Protein AF-A0A8X6G0N8-F1 (afdb_monomer_lite)

pLDDT: mean 76.67, std 15.87, range [37.81, 90.44]

Radius of gyration: 12.92 Å; chains: 1; bounding box: 23×34×23 Å

Secondary structure (DSSP, 8-state):
------HHHHHHHHHHHHHTTT-HHHHHHHHHHH-TTSPPPPHHHHHHHHHHHHHT--SS-GGGTTTS---S---

InterPro domains:
  IPR032135 Helix-turn-helix domain (DUF4817) [PF16087] (6-56)

Foldseek 3Di:
DPPDDDLVVLVQLQVLCVVVVNQLVVSQVVCCVVCVVDDGDDSVLSVVQVVCCVPVVDNDDVVCVVVVPDDDDDD

Organism: Trichonephila clavata (NCBI:txid2740835)

Structure (mmCIF, N/CA/C/O backbone):
data_AF-A0A8X6G0N8-F1
#
_entry.id   AF-A0A8X6G0N8-F1
#
loop_
_atom_site.group_PDB
_atom_site.id
_atom_site.type_symbol
_atom_site.label_atom_id
_atom_site.label_alt_id
_atom_site.label_comp_id
_atom_site.label_asym_id
_atom_site.label_entity_id
_atom_site.label_seq_id
_atom_site.pdbx_PDB_ins_code
_atom_site.Cartn_x
_atom_site.Cartn_y
_atom_site.Cartn_z
_atom_site.occupancy
_atom_site.B_iso_or_equiv
_atom_site.auth_seq_id
_atom_site.auth_comp_id
_atom_site.auth_asym_id
_atom_site.auth_atom_id
_atom_site.pdbx_PDB_model_num
ATOM 1 N N . MET A 1 1 ? 8.207 -2.807 11.631 1.00 38.41 1 MET A N 1
ATOM 2 C CA . MET A 1 1 ? 7.053 -3.727 11.719 1.00 38.41 1 MET A CA 1
ATOM 3 C C . MET A 1 1 ? 6.225 -3.575 10.448 1.00 38.41 1 MET A C 1
ATOM 5 O O . MET A 1 1 ? 5.641 -2.515 10.249 1.00 38.41 1 MET A O 1
ATOM 9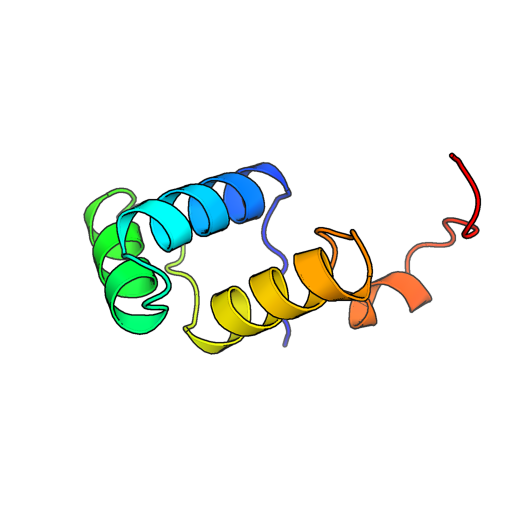 N N . VAL A 1 2 ? 6.250 -4.552 9.536 1.00 52.09 2 VAL A N 1
ATOM 10 C CA . VAL A 1 2 ? 5.372 -4.527 8.354 1.00 52.09 2 VAL A CA 1
ATOM 11 C C . VAL A 1 2 ? 3.953 -4.736 8.866 1.00 52.09 2 VAL A C 1
ATOM 13 O O . VAL A 1 2 ? 3.660 -5.778 9.440 1.00 52.09 2 VAL A O 1
ATOM 16 N N . ALA A 1 3 ? 3.095 -3.725 8.738 1.00 57.41 3 ALA A N 1
ATOM 17 C CA . ALA A 1 3 ? 1.685 -3.883 9.063 1.00 57.41 3 ALA A CA 1
ATOM 18 C C . ALA A 1 3 ? 1.104 -4.959 8.134 1.00 57.41 3 ALA A C 1
ATOM 20 O O . ALA A 1 3 ? 1.131 -4.802 6.910 1.00 57.41 3 ALA A O 1
ATOM 21 N N . ILE A 1 4 ? 0.661 -6.069 8.723 1.00 68.94 4 ILE A N 1
ATOM 22 C CA . ILE A 1 4 ? 0.021 -7.159 7.994 1.00 68.94 4 ILE A CA 1
ATOM 23 C C . ILE A 1 4 ? -1.422 -6.726 7.768 1.00 68.94 4 ILE A C 1
ATOM 25 O O . ILE A 1 4 ? -2.205 -6.633 8.711 1.00 68.94 4 ILE A O 1
ATOM 29 N N . TYR A 1 5 ? -1.745 -6.408 6.521 1.00 76.69 5 TYR A N 1
ATOM 30 C CA . TYR A 1 5 ? -3.116 -6.161 6.103 1.00 76.69 5 TYR A CA 1
ATOM 31 C C . TYR A 1 5 ? -3.727 -7.468 5.585 1.00 76.69 5 TYR A C 1
ATOM 33 O O . TYR A 1 5 ? -3.015 -8.372 5.149 1.00 76.69 5 TYR A O 1
ATOM 41 N N . SER A 1 6 ? -5.052 -7.592 5.643 1.00 81.75 6 SER A N 1
ATOM 42 C CA . SER A 1 6 ? -5.737 -8.719 5.003 1.00 81.75 6 SER A CA 1
ATOM 43 C C . SER A 1 6 ? -5.629 -8.605 3.477 1.00 81.75 6 SER A C 1
ATOM 45 O O . SER A 1 6 ? -5.544 -7.499 2.946 1.00 81.75 6 SER A O 1
ATOM 47 N N . VAL A 1 7 ? -5.723 -9.726 2.754 1.00 80.19 7 VAL A N 1
ATOM 48 C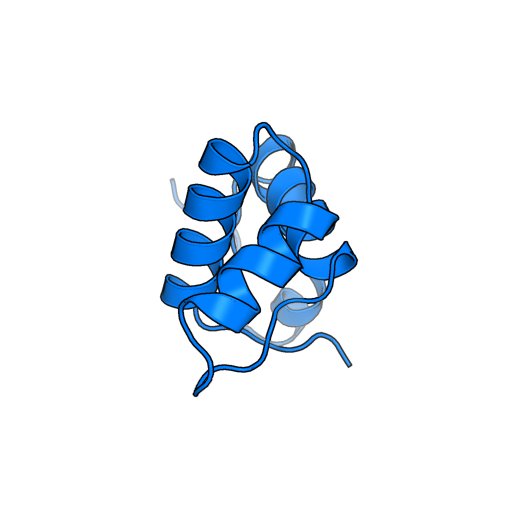 CA . VAL A 1 7 ? -5.784 -9.743 1.277 1.00 80.19 7 VAL A CA 1
ATOM 49 C C . VAL A 1 7 ? -6.875 -8.810 0.751 1.00 80.19 7 VAL A C 1
ATOM 51 O O . VAL A 1 7 ? -6.645 -8.079 -0.205 1.00 80.19 7 VAL A O 1
ATOM 54 N N . ARG A 1 8 ? -8.039 -8.761 1.416 1.00 83.81 8 ARG A N 1
ATOM 55 C CA . ARG A 1 8 ? -9.123 -7.830 1.054 1.00 83.81 8 ARG A CA 1
ATOM 56 C C . ARG A 1 8 ? -8.702 -6.366 1.149 1.00 83.81 8 ARG A C 1
ATOM 58 O O . ARG A 1 8 ? -9.098 -5.572 0.304 1.00 83.81 8 ARG A O 1
ATOM 65 N N . ASP A 1 9 ? -7.915 -6.022 2.162 1.00 84.81 9 ASP A N 1
ATOM 66 C CA . ASP A 1 9 ? -7.398 -4.667 2.333 1.00 84.81 9 ASP A CA 1
ATOM 67 C C . ASP A 1 9 ? -6.366 -4.351 1.244 1.00 84.81 9 ASP A C 1
ATOM 69 O O . ASP A 1 9 ? -6.439 -3.293 0.632 1.00 84.81 9 ASP A O 1
ATOM 73 N N . TYR A 1 10 ? -5.467 -5.290 0.921 1.00 85.69 10 TYR A N 1
ATOM 74 C CA . TYR A 1 10 ? -4.529 -5.117 -0.192 1.00 85.69 10 TYR A CA 1
ATOM 75 C C . TYR A 1 10 ? -5.245 -4.956 -1.543 1.00 85.69 10 TYR A C 1
ATOM 77 O O . TYR A 1 10 ? -4.867 -4.091 -2.331 1.00 85.69 10 TYR A O 1
ATOM 85 N N . CYS A 1 11 ? -6.305 -5.725 -1.805 1.00 86.88 11 CYS A N 1
ATOM 86 C CA . CYS A 1 11 ? -7.118 -5.565 -3.012 1.00 86.88 11 CYS A CA 1
ATOM 87 C C . CYS A 1 11 ? -7.780 -4.184 -3.084 1.00 86.88 11 CYS A C 1
ATOM 89 O O . CYS A 1 11 ? -7.724 -3.536 -4.128 1.00 86.88 11 CYS A O 1
ATOM 91 N N . ASP A 1 12 ? -8.379 -3.713 -1.987 1.00 87.75 12 ASP A N 1
ATOM 92 C CA . ASP A 1 12 ? -9.005 -2.388 -1.944 1.00 87.75 12 ASP A CA 1
ATOM 93 C C . ASP A 1 12 ? -7.964 -1.266 -2.124 1.00 87.75 12 ASP A C 1
ATOM 95 O O . ASP A 1 12 ? -8.162 -0.359 -2.936 1.00 87.75 12 ASP A O 1
ATOM 99 N N . MET A 1 13 ? -6.795 -1.392 -1.482 1.00 88.44 13 MET A N 1
ATOM 100 C CA . MET A 1 13 ? -5.660 -0.486 -1.684 1.00 88.44 13 MET A CA 1
ATOM 101 C C . MET A 1 13 ? -5.232 -0.417 -3.149 1.00 88.44 13 MET A C 1
ATOM 103 O O . MET A 1 13 ? -5.010 0.680 -3.658 1.00 88.44 13 MET A O 1
ATOM 107 N N . TYR A 1 14 ? -5.125 -1.558 -3.834 1.00 88.06 14 TYR A N 1
ATOM 108 C CA . TYR A 1 14 ? -4.712 -1.594 -5.237 1.00 88.06 14 TYR A CA 1
ATOM 109 C C . TYR A 1 14 ? -5.778 -1.007 -6.171 1.00 88.06 14 TYR A C 1
ATOM 111 O O . TYR A 1 14 ? -5.458 -0.247 -7.086 1.00 88.06 14 TYR A O 1
ATOM 119 N N . LEU A 1 15 ? -7.060 -1.273 -5.897 1.00 89.38 15 LEU A N 1
ATOM 120 C CA . LEU A 1 15 ? -8.167 -0.668 -6.635 1.00 89.38 15 LEU A CA 1
ATOM 121 C C . LEU A 1 15 ? -8.150 0.862 -6.499 1.00 89.38 15 LEU A C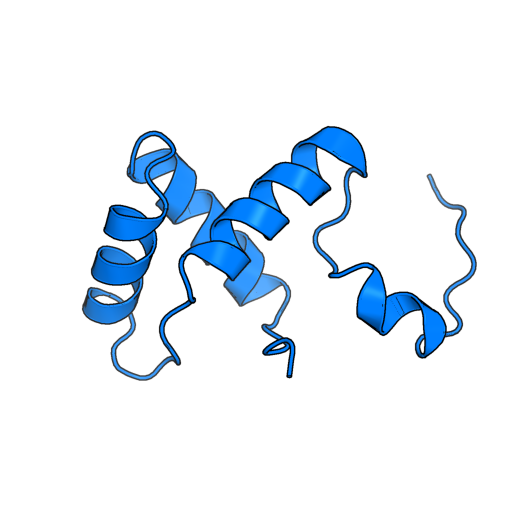 1
ATOM 123 O O . LEU A 1 15 ? -8.271 1.584 -7.491 1.00 89.38 15 LEU A O 1
ATOM 127 N N . MET A 1 16 ? -7.956 1.369 -5.279 1.00 90.44 16 MET A N 1
ATOM 128 C CA . MET A 1 16 ? -7.840 2.805 -5.025 1.00 90.44 16 MET A CA 1
ATOM 129 C C . MET A 1 16 ? -6.588 3.415 -5.642 1.00 90.44 16 MET A C 1
ATOM 131 O O . MET A 1 16 ? -6.647 4.533 -6.153 1.00 90.44 16 MET A O 1
ATOM 135 N N . TYR A 1 17 ? -5.484 2.672 -5.661 1.00 90.06 17 TYR A N 1
ATOM 136 C CA . TYR A 1 17 ? -4.251 3.080 -6.320 1.00 90.06 17 TYR A CA 1
ATOM 137 C C . TYR A 1 17 ? -4.440 3.293 -7.824 1.00 90.06 17 TYR A C 1
ATOM 139 O O . TYR A 1 17 ? -4.017 4.322 -8.359 1.00 90.06 17 TYR A O 1
ATOM 147 N N . GLY A 1 18 ? -5.175 2.392 -8.482 1.00 89.25 18 GLY A N 1
ATOM 148 C CA . GLY A 1 18 ? -5.610 2.565 -9.868 1.00 89.25 18 GLY A CA 1
ATOM 149 C C . GLY A 1 18 ? -6.487 3.807 -10.059 1.00 89.25 18 GLY A C 1
ATOM 150 O O . GLY A 1 18 ? -6.214 4.624 -10.937 1.00 89.25 18 GLY A O 1
ATOM 151 N N . ARG A 1 19 ? -7.487 4.022 -9.189 1.00 89.94 19 ARG A N 1
ATOM 152 C CA . ARG A 1 19 ? -8.351 5.225 -9.235 1.00 89.94 19 ARG A CA 1
ATOM 153 C C . ARG A 1 19 ? -7.575 6.526 -9.014 1.00 89.94 19 ARG A C 1
ATOM 155 O O . ARG A 1 19 ? -7.937 7.557 -9.572 1.00 89.94 19 ARG A O 1
ATOM 162 N N . CYS A 1 20 ? -6.500 6.478 -8.233 1.00 90.44 20 CYS A N 1
ATOM 163 C CA . CYS A 1 20 ? -5.602 7.604 -7.990 1.00 90.44 20 CYS A CA 1
ATOM 164 C C . CYS A 1 20 ? -4.506 7.752 -9.060 1.00 90.44 20 CYS A C 1
ATOM 166 O O . CYS A 1 20 ? -3.543 8.485 -8.829 1.00 90.44 20 CYS A O 1
ATOM 168 N N . ASN A 1 21 ? -4.628 7.071 -10.207 1.00 89.94 21 ASN A N 1
ATOM 169 C CA . ASN A 1 21 ? -3.689 7.136 -11.329 1.00 89.94 21 ASN A CA 1
ATOM 170 C C . ASN A 1 21 ? -2.238 6.814 -10.919 1.00 89.94 21 ASN A C 1
ATOM 172 O O . ASN A 1 21 ? -1.293 7.482 -11.338 1.00 89.94 21 ASN A O 1
ATOM 176 N N . GLY A 1 22 ? -2.062 5.836 -10.024 1.00 87.62 22 GLY A N 1
ATOM 177 C CA . GLY A 1 22 ? -0.748 5.422 -9.532 1.00 87.62 22 GLY A CA 1
ATOM 178 C C . GLY A 1 22 ? -0.136 6.342 -8.465 1.00 87.62 22 GLY A C 1
ATOM 179 O O . GLY A 1 22 ? 1.049 6.225 -8.141 1.00 87.62 22 GLY A O 1
ATOM 180 N N . ASN A 1 23 ? -0.909 7.261 -7.877 1.00 89.62 23 ASN A N 1
ATOM 181 C CA . ASN A 1 23 ? -0.422 8.126 -6.804 1.00 89.62 23 ASN A CA 1
ATOM 182 C C . ASN A 1 23 ? -0.670 7.507 -5.418 1.00 89.62 23 ASN A C 1
ATOM 184 O O . ASN A 1 23 ? -1.789 7.515 -4.901 1.00 89.62 23 ASN A O 1
ATOM 188 N N . ALA A 1 24 ? 0.397 7.017 -4.785 1.00 88.25 24 ALA A N 1
ATOM 189 C CA . ALA A 1 24 ? 0.322 6.329 -3.496 1.00 88.25 24 ALA A CA 1
ATOM 190 C C . ALA A 1 24 ? -0.052 7.257 -2.325 1.00 88.25 24 ALA A C 1
ATOM 192 O O . ALA A 1 24 ? -0.757 6.831 -1.414 1.00 88.25 24 ALA A O 1
ATOM 193 N N . LEU A 1 25 ? 0.360 8.530 -2.357 1.00 89.19 25 LEU A N 1
ATOM 194 C CA . LEU A 1 25 ? 0.002 9.500 -1.317 1.00 89.19 25 LEU A CA 1
ATOM 195 C C . LEU A 1 25 ? -1.497 9.801 -1.354 1.00 89.19 25 LEU A C 1
ATOM 197 O O . LEU A 1 25 ? -2.184 9.722 -0.339 1.00 89.19 25 LEU A O 1
ATOM 201 N N . ARG A 1 26 ? -2.006 10.087 -2.555 1.00 89.56 26 ARG A N 1
ATOM 202 C CA . ARG A 1 26 ? -3.429 10.349 -2.771 1.00 89.56 26 ARG A CA 1
ATOM 203 C C . ARG A 1 26 ? -4.277 9.130 -2.409 1.00 89.56 26 ARG A C 1
ATOM 205 O O . ARG A 1 26 ? -5.309 9.275 -1.772 1.00 89.56 26 ARG A O 1
ATOM 212 N N . THR A 1 27 ? -3.785 7.934 -2.723 1.00 90.25 27 THR A N 1
ATOM 213 C CA . THR A 1 27 ? -4.424 6.670 -2.335 1.00 90.25 27 THR A CA 1
ATOM 214 C C . THR A 1 27 ? -4.534 6.531 -0.822 1.00 90.25 27 THR A C 1
ATOM 216 O O . THR A 1 27 ? -5.603 6.188 -0.335 1.00 90.25 27 THR A O 1
ATOM 219 N N . ALA A 1 28 ? -3.467 6.816 -0.067 1.00 87.88 28 ALA A N 1
ATOM 220 C CA . ALA A 1 28 ? -3.492 6.739 1.394 1.00 87.88 28 ALA A CA 1
ATOM 221 C C . ALA A 1 28 ? -4.499 7.723 2.013 1.00 87.88 28 ALA A C 1
ATOM 223 O O . ALA A 1 28 ? -5.245 7.346 2.916 1.00 87.88 28 ALA A O 1
ATOM 224 N N . MET A 1 29 ? -4.565 8.953 1.491 1.00 87.75 29 MET A N 1
ATOM 225 C CA . MET A 1 29 ? -5.537 9.962 1.929 1.00 87.75 29 MET A CA 1
ATOM 226 C C . MET A 1 29 ? -6.979 9.531 1.637 1.00 87.75 29 MET A C 1
ATOM 228 O O . MET A 1 29 ? -7.814 9.531 2.537 1.00 87.75 29 MET A O 1
ATOM 232 N N . GLU A 1 30 ? -7.263 9.098 0.408 1.00 88.31 30 GLU A N 1
ATOM 233 C CA . GLU A 1 30 ? -8.596 8.630 0.010 1.00 88.31 30 GLU A CA 1
ATOM 234 C C . GLU A 1 30 ? -9.025 7.391 0.807 1.00 88.31 30 GLU A C 1
ATOM 236 O O . GLU A 1 30 ? -10.193 7.264 1.178 1.00 88.31 30 GLU A O 1
ATOM 241 N N . ASN A 1 31 ? -8.087 6.493 1.129 1.00 84.88 31 ASN A N 1
ATOM 242 C CA . ASN A 1 31 ? -8.382 5.327 1.959 1.00 84.88 31 ASN A CA 1
ATOM 243 C C . ASN A 1 31 ? -8.728 5.719 3.400 1.00 84.88 31 ASN A C 1
ATOM 245 O O . ASN A 1 31 ? -9.680 5.183 3.966 1.00 84.88 31 ASN A O 1
ATOM 249 N N . ALA A 1 32 ? -7.995 6.678 3.976 1.00 85.81 32 ALA A N 1
ATOM 250 C CA . ALA A 1 32 ? -8.279 7.206 5.310 1.00 85.81 32 ALA A CA 1
ATOM 251 C C . ALA A 1 32 ? -9.660 7.881 5.381 1.00 85.81 32 ALA A C 1
ATOM 253 O O . ALA A 1 32 ? -10.376 7.727 6.367 1.00 85.81 32 ALA A O 1
ATOM 254 N N . LEU A 1 33 ? -10.044 8.599 4.320 1.00 86.81 33 LEU A N 1
ATOM 255 C CA . LEU A 1 33 ? -11.346 9.259 4.216 1.00 86.81 33 LEU A CA 1
ATOM 256 C C . LEU A 1 33 ? -12.493 8.259 4.050 1.00 86.81 33 LEU A C 1
ATOM 258 O O . LEU A 1 33 ? -13.550 8.422 4.655 1.00 86.81 33 LEU A O 1
ATOM 262 N N . ARG A 1 34 ? -12.301 7.223 3.228 1.00 84.19 34 ARG A N 1
ATOM 263 C CA . ARG A 1 34 ? -13.364 6.263 2.905 1.00 84.19 34 ARG A CA 1
ATOM 264 C C . ARG A 1 34 ? -13.579 5.213 3.987 1.00 84.19 34 ARG A C 1
ATOM 266 O O . ARG A 1 34 ? -14.710 4.773 4.184 1.00 84.19 34 ARG A O 1
ATOM 273 N N . TYR A 1 35 ? -12.517 4.819 4.683 1.00 82.19 35 TYR A N 1
ATOM 274 C CA . TYR A 1 35 ? -12.575 3.828 5.753 1.00 82.19 35 TYR A CA 1
ATOM 275 C C . TYR A 1 35 ? -11.948 4.379 7.037 1.00 82.19 35 TYR A C 1
ATOM 277 O O . TYR A 1 35 ? -10.902 3.892 7.467 1.00 82.19 35 TYR A O 1
ATOM 285 N N . PRO A 1 36 ? -12.601 5.347 7.705 1.00 78.12 36 PRO A N 1
ATOM 286 C CA . PRO A 1 36 ? -12.061 5.964 8.918 1.00 78.12 36 PRO A CA 1
ATOM 287 C C . PRO A 1 36 ? -11.905 4.969 10.080 1.00 78.12 36 PRO A C 1
ATOM 289 O O . PRO A 1 36 ? -11.097 5.182 10.977 1.00 78.12 36 PRO A O 1
ATOM 292 N N . SER A 1 37 ? -12.653 3.858 10.066 1.00 81.62 37 SER A N 1
ATOM 293 C CA . SER A 1 37 ? -12.537 2.772 11.052 1.00 81.62 37 SER A CA 1
ATOM 294 C C . SER A 1 37 ? -11.362 1.822 10.790 1.00 81.62 37 SER A C 1
ATOM 296 O O . SER A 1 37 ? -11.083 0.959 11.620 1.00 81.62 37 SER A O 1
ATOM 298 N N . ARG A 1 38 ? -10.700 1.921 9.629 1.00 79.44 38 ARG A N 1
ATOM 299 C CA . ARG A 1 38 ? -9.553 1.083 9.263 1.00 79.44 38 ARG A CA 1
ATOM 300 C C . ARG A 1 38 ? -8.257 1.855 9.447 1.00 79.44 38 ARG A C 1
ATOM 302 O O . ARG A 1 38 ? -8.213 3.079 9.375 1.00 79.44 38 ARG A O 1
ATOM 309 N N . ARG A 1 39 ? -7.169 1.113 9.658 1.00 79.94 39 ARG A N 1
ATOM 310 C CA . ARG A 1 39 ? -5.833 1.702 9.687 1.00 79.94 39 ARG A CA 1
ATOM 311 C C . ARG A 1 39 ? -5.482 2.194 8.277 1.00 79.94 39 ARG A C 1
ATOM 313 O O . ARG A 1 39 ? -5.474 1.373 7.360 1.00 79.94 39 ARG A O 1
ATOM 320 N N . PRO A 1 40 ? -5.147 3.481 8.095 1.00 77.81 40 PRO A N 1
ATOM 321 C CA . PRO A 1 40 ? -4.760 3.978 6.789 1.00 77.81 40 PRO A CA 1
ATOM 322 C C . PRO A 1 40 ? -3.434 3.338 6.351 1.00 77.81 40 PRO A C 1
ATOM 324 O O . PRO A 1 40 ? -2.507 3.215 7.164 1.00 77.81 40 PRO A O 1
ATOM 327 N N . PRO A 1 41 ? -3.324 2.919 5.080 1.00 81.62 41 PRO A N 1
ATOM 328 C CA . PRO A 1 41 ? -2.079 2.394 4.552 1.00 81.62 41 PRO A CA 1
ATOM 329 C C . PRO A 1 41 ? -0.999 3.466 4.491 1.00 81.62 41 PRO A C 1
ATOM 331 O O . PRO A 1 41 ? -1.248 4.605 4.104 1.00 81.62 41 PRO A O 1
ATOM 334 N N . ASP A 1 42 ? 0.231 3.061 4.800 1.00 86.31 42 ASP A N 1
ATOM 335 C CA . ASP A 1 42 ? 1.403 3.888 4.536 1.00 86.31 42 ASP A CA 1
ATOM 336 C C . ASP A 1 42 ? 1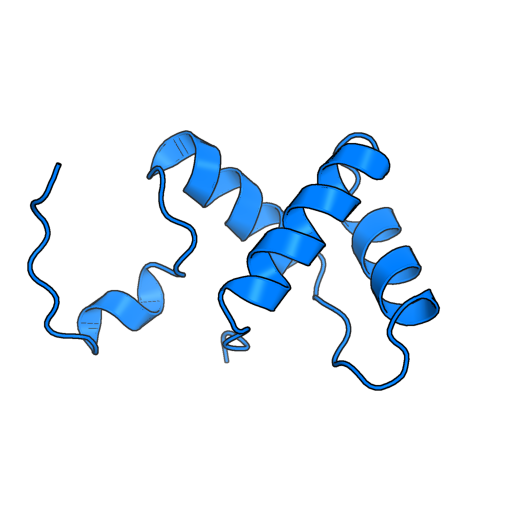.705 3.913 3.033 1.00 86.31 42 ASP A C 1
ATOM 338 O O . ASP A 1 42 ? 1.529 2.916 2.324 1.00 86.31 42 ASP A O 1
ATOM 342 N N . VAL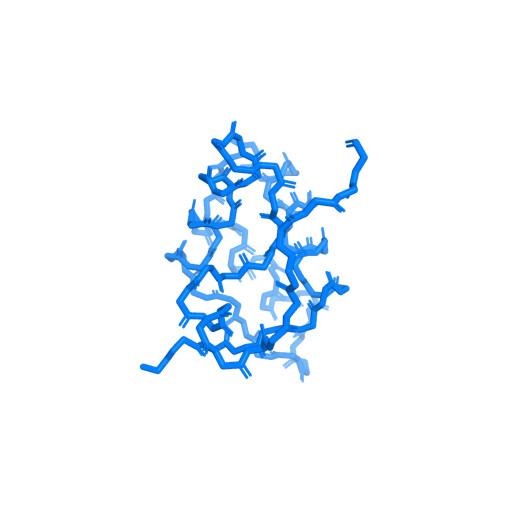 A 1 43 ? 2.234 5.035 2.551 1.00 87.06 43 VAL A N 1
ATOM 343 C CA . VAL A 1 43 ? 2.607 5.221 1.142 1.00 87.06 43 VAL A CA 1
ATOM 344 C C . VAL A 1 43 ? 3.574 4.126 0.676 1.00 87.06 43 VAL A C 1
ATOM 346 O O . VAL A 1 43 ? 3.454 3.618 -0.442 1.00 87.06 43 VAL A O 1
ATOM 349 N N . ASN A 1 44 ? 4.495 3.690 1.540 1.00 87.81 44 ASN A N 1
ATOM 350 C CA . ASN A 1 44 ? 5.441 2.627 1.210 1.00 87.81 44 ASN A CA 1
ATOM 351 C C . ASN A 1 44 ? 4.774 1.256 1.091 1.00 87.81 44 ASN A C 1
ATOM 353 O O . ASN A 1 44 ? 5.245 0.422 0.321 1.00 87.81 44 ASN A O 1
ATOM 357 N N . VAL A 1 45 ? 3.686 1.003 1.826 1.00 86.62 45 VAL A N 1
ATOM 358 C CA . VAL A 1 45 ? 2.936 -0.259 1.723 1.00 86.62 45 VAL A CA 1
ATOM 359 C C . VAL A 1 45 ? 2.302 -0.376 0.342 1.00 86.62 45 VAL A C 1
ATOM 361 O O . VAL A 1 45 ? 2.397 -1.433 -0.275 1.00 86.62 45 VAL A O 1
ATOM 364 N N . ILE A 1 46 ? 1.738 0.720 -0.164 1.00 88.44 46 ILE A N 1
ATOM 365 C CA . ILE A 1 46 ? 1.097 0.780 -1.483 1.00 88.44 46 ILE A CA 1
ATOM 366 C C . ILE A 1 46 ? 2.140 0.615 -2.594 1.00 88.44 46 ILE A C 1
ATOM 368 O O . ILE A 1 46 ? 1.955 -0.197 -3.494 1.00 88.44 46 ILE A O 1
ATOM 372 N N . ARG A 1 47 ? 3.279 1.316 -2.499 1.00 89.12 47 ARG A N 1
ATOM 373 C CA . ARG A 1 47 ? 4.373 1.181 -3.480 1.00 89.12 47 ARG A CA 1
ATOM 374 C C . ARG A 1 47 ? 4.940 -0.235 -3.523 1.00 89.12 47 ARG A C 1
ATOM 376 O O . ARG A 1 47 ? 5.144 -0.779 -4.598 1.00 89.12 47 ARG A O 1
ATOM 383 N N . ARG A 1 48 ? 5.170 -0.842 -2.355 1.00 87.25 48 ARG A N 1
ATOM 384 C CA . ARG A 1 48 ? 5.642 -2.232 -2.268 1.00 87.25 48 ARG A CA 1
ATOM 385 C C . ARG A 1 48 ? 4.598 -3.224 -2.769 1.00 87.25 48 ARG A C 1
ATOM 387 O O . ARG A 1 48 ? 4.973 -4.289 -3.232 1.00 87.25 48 ARG A O 1
ATOM 394 N N . LEU A 1 49 ? 3.309 -2.919 -2.635 1.00 87.44 49 LEU A N 1
ATOM 395 C CA . LEU A 1 49 ? 2.249 -3.754 -3.188 1.00 87.44 49 LEU A CA 1
ATOM 396 C C . LEU A 1 49 ? 2.269 -3.733 -4.722 1.00 87.44 49 LEU A C 1
ATOM 398 O O . LEU A 1 49 ? 2.235 -4.803 -5.315 1.00 87.44 49 LEU A O 1
ATOM 402 N N . ASP A 1 50 ? 2.366 -2.555 -5.347 1.00 89.06 50 ASP A N 1
ATOM 403 C CA . ASP A 1 50 ? 2.478 -2.444 -6.811 1.00 89.06 50 ASP A CA 1
ATOM 404 C C . ASP A 1 50 ? 3.734 -3.151 -7.335 1.00 89.06 50 ASP A C 1
ATOM 406 O O . ASP A 1 50 ? 3.644 -3.964 -8.252 1.00 89.06 50 ASP A O 1
ATOM 410 N N . ASP A 1 51 ? 4.877 -2.924 -6.684 1.00 87.75 51 ASP A N 1
ATOM 411 C CA . ASP A 1 51 ? 6.141 -3.572 -7.033 1.00 87.75 51 ASP A CA 1
ATOM 412 C C . ASP A 1 51 ? 6.043 -5.105 -6.976 1.00 87.75 51 ASP A C 1
ATOM 414 O O . ASP A 1 51 ? 6.420 -5.784 -7.929 1.00 87.75 51 ASP A O 1
ATOM 418 N N . ARG A 1 52 ? 5.456 -5.667 -5.911 1.00 86.94 52 ARG A N 1
ATOM 419 C CA . ARG A 1 52 ? 5.264 -7.122 -5.795 1.00 86.94 52 ARG A CA 1
ATOM 420 C C . ARG A 1 52 ? 4.280 -7.678 -6.813 1.00 86.94 52 ARG A C 1
ATOM 422 O O . ARG A 1 52 ? 4.520 -8.755 -7.345 1.00 86.94 52 ARG A O 1
ATOM 429 N N . LEU A 1 53 ? 3.188 -6.968 -7.086 1.00 85.50 53 LEU A N 1
ATOM 430 C CA . LEU A 1 53 ? 2.206 -7.406 -8.076 1.00 85.50 53 LEU A CA 1
ATOM 431 C C . LEU A 1 53 ? 2.809 -7.442 -9.481 1.00 85.50 53 LEU A C 1
ATOM 433 O O . LEU A 1 53 ? 2.510 -8.357 -10.238 1.00 85.50 53 LEU A O 1
ATOM 437 N N . ARG A 1 54 ? 3.676 -6.481 -9.815 1.00 86.31 54 ARG A N 1
ATOM 438 C CA . ARG A 1 54 ? 4.313 -6.399 -11.136 1.00 86.31 54 ARG A CA 1
ATOM 439 C C . ARG A 1 54 ? 5.522 -7.314 -11.299 1.00 86.31 54 ARG A C 1
ATOM 441 O O . ARG A 1 54 ? 5.747 -7.788 -12.404 1.00 86.31 54 ARG A O 1
ATOM 448 N N . ASN A 1 55 ? 6.303 -7.532 -10.240 1.00 84.38 55 ASN A N 1
ATOM 449 C CA . ASN A 1 55 ? 7.569 -8.269 -10.332 1.00 84.38 55 ASN A CA 1
ATOM 450 C C . ASN A 1 55 ? 7.504 -9.702 -9.786 1.00 84.38 55 ASN A C 1
ATOM 452 O O . ASN A 1 55 ? 8.349 -10.520 -10.130 1.00 84.38 55 ASN A O 1
ATOM 456 N N . THR A 1 56 ? 6.567 -10.009 -8.888 1.00 78.62 56 THR A N 1
ATOM 457 C CA . THR A 1 56 ? 6.475 -11.311 -8.193 1.00 78.62 56 THR A CA 1
ATOM 458 C C . THR A 1 56 ? 5.087 -11.941 -8.323 1.00 78.62 56 THR A C 1
ATOM 460 O O . THR A 1 56 ? 4.874 -13.037 -7.817 1.00 78.62 56 THR A O 1
ATOM 463 N N . GLU A 1 57 ? 4.128 -11.238 -8.937 1.00 79.06 57 GLU A N 1
ATOM 464 C CA . GLU A 1 57 ? 2.731 -11.672 -9.101 1.00 79.06 57 GLU A CA 1
ATOM 465 C C . GLU A 1 57 ? 2.049 -12.057 -7.772 1.00 79.06 57 GLU A C 1
ATOM 467 O O . GLU A 1 57 ? 1.070 -12.798 -7.732 1.00 79.06 57 GLU A O 1
ATOM 472 N N . SER A 1 58 ? 2.549 -11.521 -6.651 1.00 75.69 58 SER A N 1
ATOM 473 C CA . SER A 1 58 ? 2.094 -11.876 -5.308 1.00 75.69 58 SER A CA 1
ATOM 474 C C . SER A 1 58 ? 1.585 -10.665 -4.540 1.00 75.69 58 SER A C 1
ATOM 476 O O . SER A 1 58 ? 2.205 -9.603 -4.482 1.00 75.69 58 SER A O 1
ATOM 478 N N . VAL A 1 59 ? 0.440 -10.843 -3.885 1.00 76.25 59 VAL A N 1
ATOM 479 C CA . VAL A 1 59 ? -0.162 -9.831 -3.004 1.00 76.25 59 VAL A CA 1
ATOM 480 C C . VAL A 1 59 ? 0.564 -9.785 -1.652 1.00 76.25 59 VAL A C 1
ATOM 482 O O . VAL A 1 59 ? 0.625 -8.741 -0.991 1.00 76.25 59 VAL A O 1
ATOM 485 N N . TRP A 1 60 ? 1.146 -10.912 -1.240 1.00 72.62 60 TRP A N 1
ATOM 486 C CA . TRP A 1 60 ? 1.718 -11.088 0.088 1.00 72.62 60 TRP A CA 1
ATOM 487 C C . TRP A 1 60 ? 3.105 -10.448 0.204 1.00 72.62 60 TRP A C 1
ATOM 489 O O . TRP A 1 60 ? 3.938 -10.600 -0.688 1.00 72.62 60 TRP A O 1
ATOM 499 N N . PRO A 1 61 ? 3.406 -9.742 1.309 1.00 66.88 61 PRO A N 1
ATOM 500 C CA . PRO A 1 61 ? 4.764 -9.291 1.577 1.00 66.88 61 PRO A CA 1
ATOM 501 C C . PRO A 1 61 ? 5.699 -10.490 1.801 1.00 66.88 61 PRO A C 1
ATOM 503 O O . PRO A 1 61 ? 5.561 -11.218 2.780 1.00 66.88 61 PRO A O 1
ATOM 506 N N . THR A 1 62 ? 6.702 -10.636 0.932 1.00 62.97 62 THR A N 1
ATOM 507 C CA . THR A 1 62 ? 7.685 -11.737 0.923 1.00 62.97 62 THR A CA 1
ATOM 508 C C . THR A 1 62 ? 8.458 -11.880 2.237 1.00 62.97 62 THR A C 1
ATOM 510 O O . THR A 1 62 ? 8.867 -12.977 2.597 1.00 62.97 62 THR A O 1
ATOM 513 N N . ALA A 1 63 ? 8.605 -10.792 3.001 1.00 56.56 63 ALA A N 1
ATOM 514 C CA . ALA A 1 63 ? 9.272 -10.799 4.306 1.00 56.56 63 ALA A CA 1
ATOM 515 C C . ALA A 1 63 ? 8.578 -11.689 5.358 1.00 56.56 63 ALA A C 1
ATOM 517 O O . ALA A 1 63 ? 9.238 -12.120 6.292 1.00 56.56 63 ALA A O 1
ATOM 518 N N . ASN A 1 64 ? 7.283 -11.990 5.198 1.00 50.91 64 ASN A N 1
ATOM 519 C CA . ASN A 1 64 ? 6.543 -12.899 6.085 1.00 50.91 64 ASN A CA 1
ATOM 520 C C . ASN A 1 64 ? 6.400 -14.314 5.497 1.00 50.91 64 ASN A C 1
ATOM 522 O O . ASN A 1 64 ? 5.768 -15.182 6.099 1.00 50.91 64 ASN A O 1
ATOM 526 N N . LEU A 1 65 ?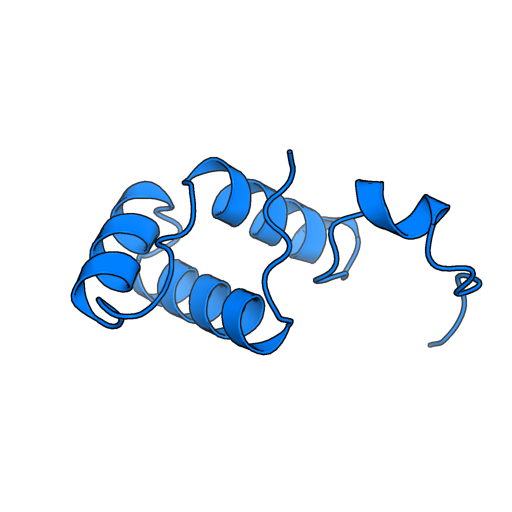 6.957 -14.558 4.308 1.00 51.00 65 LEU A N 1
ATOM 527 C CA . LEU A 1 65 ? 6.902 -15.873 3.681 1.00 51.00 65 LEU A CA 1
ATOM 528 C C . LEU A 1 65 ? 7.920 -16.848 4.287 1.00 51.00 65 LEU A C 1
ATOM 530 O O . LEU A 1 65 ? 7.754 -18.052 4.177 1.00 51.00 65 LEU A O 1
ATOM 534 N N . HIS A 1 66 ? 8.943 -16.342 4.981 1.00 50.62 66 HIS A N 1
ATOM 535 C CA . HIS A 1 66 ? 9.864 -17.196 5.733 1.00 50.62 66 HIS A CA 1
ATOM 536 C C . HIS A 1 66 ? 9.217 -17.855 6.968 1.00 50.62 66 HIS A C 1
ATOM 538 O O . HIS A 1 66 ? 9.739 -18.862 7.436 1.00 50.62 66 HIS A O 1
ATOM 544 N N . ASP A 1 67 ? 8.084 -17.331 7.460 1.00 48.66 67 ASP A N 1
ATOM 545 C CA . ASP A 1 67 ? 7.344 -17.882 8.611 1.00 48.66 67 ASP A CA 1
ATOM 546 C C . ASP A 1 67 ? 6.112 -18.705 8.214 1.00 48.66 67 ASP A C 1
ATOM 548 O O . ASP A 1 67 ? 5.575 -19.472 9.012 1.00 48.66 67 ASP A O 1
ATOM 552 N N . THR A 1 68 ? 5.638 -18.567 6.977 1.00 49.59 68 THR A N 1
ATOM 553 C CA . THR A 1 68 ? 4.544 -19.390 6.466 1.00 49.59 68 THR A CA 1
ATOM 554 C C . THR A 1 68 ? 5.161 -20.444 5.572 1.00 49.59 68 THR A C 1
ATOM 556 O O . THR A 1 68 ? 5.578 -20.140 4.464 1.00 49.59 68 THR A O 1
ATOM 559 N N . GLY A 1 69 ? 5.253 -21.681 6.069 1.00 46.41 69 GLY A N 1
ATOM 560 C CA . GLY A 1 69 ? 5.761 -22.853 5.346 1.00 46.41 69 GLY A CA 1
ATOM 561 C C . GLY A 1 69 ? 4.905 -23.260 4.140 1.00 46.41 69 GLY A C 1
ATOM 562 O O . GLY A 1 69 ? 4.537 -24.422 4.008 1.00 46.41 69 GLY A O 1
ATOM 563 N N . ILE A 1 70 ? 4.552 -22.304 3.285 1.00 50.88 70 ILE A N 1
ATOM 564 C CA . ILE A 1 70 ? 3.878 -22.501 2.014 1.00 50.88 70 ILE A CA 1
ATOM 565 C C . ILE A 1 70 ? 4.981 -22.704 0.971 1.00 50.88 70 ILE A C 1
ATOM 567 O O . ILE A 1 70 ? 5.711 -21.757 0.663 1.00 50.88 70 ILE A O 1
ATOM 571 N N . PRO A 1 71 ? 5.154 -23.929 0.448 1.00 41.59 71 PRO A N 1
ATOM 572 C CA . PRO A 1 71 ? 6.119 -24.177 -0.605 1.00 41.59 71 PRO A CA 1
ATOM 573 C C . PRO A 1 71 ? 5.672 -23.431 -1.864 1.00 41.59 71 PRO A C 1
ATOM 575 O O . PRO A 1 71 ? 4.517 -23.513 -2.283 1.00 41.59 71 PRO A O 1
ATOM 578 N N . TRP A 1 72 ? 6.595 -22.681 -2.455 1.00 45.50 72 TRP A N 1
ATOM 579 C CA . TRP A 1 72 ? 6.405 -22.067 -3.761 1.00 45.50 72 TRP A CA 1
ATOM 580 C C . TRP A 1 72 ? 6.149 -23.150 -4.814 1.00 45.50 72 TRP A C 1
ATOM 582 O O . TRP A 1 72 ? 6.997 -24.017 -5.021 1.00 45.50 72 TRP A O 1
ATOM 592 N N . GLY A 1 73 ? 5.004 -23.071 -5.491 1.00 54.41 73 GLY A N 1
ATOM 593 C CA . GLY A 1 73 ? 4.698 -23.895 -6.658 1.00 54.41 73 GLY A CA 1
ATOM 594 C C . GLY A 1 73 ? 3.238 -24.322 -6.724 1.00 54.41 73 GLY A C 1
ATOM 595 O O . GLY A 1 73 ? 2.910 -25.390 -6.231 1.00 54.41 73 GLY A O 1
ATOM 596 N N . VAL A 1 74 ? 2.398 -23.473 -7.321 1.00 43.03 74 VAL A N 1
ATOM 597 C CA . VAL A 1 74 ? 1.195 -23.741 -8.146 1.00 43.03 74 VAL A CA 1
ATOM 598 C C . VAL A 1 74 ? 0.617 -22.350 -8.475 1.00 43.03 74 VAL A C 1
ATOM 600 O O . VAL A 1 74 ? 0.445 -21.547 -7.563 1.00 43.03 74 VAL A O 1
ATOM 603 N N . ALA A 1 75 ? 0.357 -21.937 -9.711 1.00 37.81 75 ALA A N 1
ATOM 604 C CA . ALA A 1 75 ? 0.181 -22.621 -10.986 1.00 37.81 75 ALA A CA 1
ATOM 605 C C . ALA A 1 75 ? 0.742 -21.751 -12.123 1.00 37.81 75 ALA A C 1
ATOM 607 O O . ALA A 1 75 ? 0.872 -20.527 -11.897 1.00 37.81 75 ALA A O 1
#

Sequence (75 aa):
MVAIYSVRDYCDMYLMYGRCNGNALRTAMENALRYPSRRPPDVNVIRRLDDRLRNTESVWPTANLHDTGIPWGVA